Protein AF-M1BIU9-F1 (afdb_monomer_lite)

Structure (mmCIF, N/CA/C/O backbone):
data_AF-M1BIU9-F1
#
_entry.id   AF-M1BIU9-F1
#
loop_
_atom_site.group_PDB
_atom_site.id
_atom_site.type_symbol
_atom_site.label_atom_id
_atom_site.label_alt_id
_atom_site.label_comp_id
_atom_site.label_asym_id
_atom_site.label_entity_id
_atom_site.label_seq_id
_atom_site.pdbx_PDB_ins_code
_atom_site.Cartn_x
_atom_site.Cartn_y
_atom_site.Cartn_z
_atom_site.occupancy
_atom_site.B_iso_or_equiv
_atom_site.auth_seq_id
_atom_site.auth_comp_id
_atom_site.auth_asym_id
_atom_site.auth_atom_id
_atom_site.pdbx_PDB_model_num
ATOM 1 N N . MET A 1 1 ? -13.937 -12.862 7.016 1.00 48.31 1 MET A N 1
ATOM 2 C CA . MET A 1 1 ? -13.997 -13.030 5.544 1.00 48.31 1 MET A CA 1
ATOM 3 C C . MET A 1 1 ? -13.694 -14.483 5.167 1.00 48.31 1 MET A C 1
ATOM 5 O O . MET A 1 1 ? -12.572 -14.806 4.807 1.00 48.31 1 MET A O 1
ATOM 9 N N . THR A 1 2 ? -14.671 -15.387 5.279 1.00 52.69 2 THR A N 1
ATOM 10 C CA . THR A 1 2 ? -14.560 -16.771 4.779 1.00 52.69 2 THR A CA 1
ATOM 11 C C . THR A 1 2 ? -15.504 -16.926 3.594 1.00 52.69 2 THR A C 1
ATOM 13 O O . THR A 1 2 ? -16.672 -17.266 3.754 1.00 52.69 2 THR A O 1
ATOM 16 N N . GLY A 1 3 ? -15.010 -16.600 2.404 1.00 45.84 3 GLY A N 1
ATOM 17 C CA . GLY A 1 3 ? -15.733 -16.739 1.146 1.00 45.84 3 GLY A CA 1
ATOM 18 C C . GLY A 1 3 ? -14.721 -16.710 0.010 1.00 45.84 3 GLY A C 1
ATOM 19 O O . GLY A 1 3 ? -13.919 -15.787 -0.059 1.00 45.84 3 GLY A O 1
ATOM 20 N N . ASN A 1 4 ? -14.716 -17.768 -0.798 1.00 52.44 4 ASN A N 1
ATOM 21 C CA . ASN A 1 4 ? -13.829 -18.030 -1.934 1.00 52.44 4 ASN A CA 1
ATOM 22 C C . ASN A 1 4 ? -13.270 -16.754 -2.590 1.00 5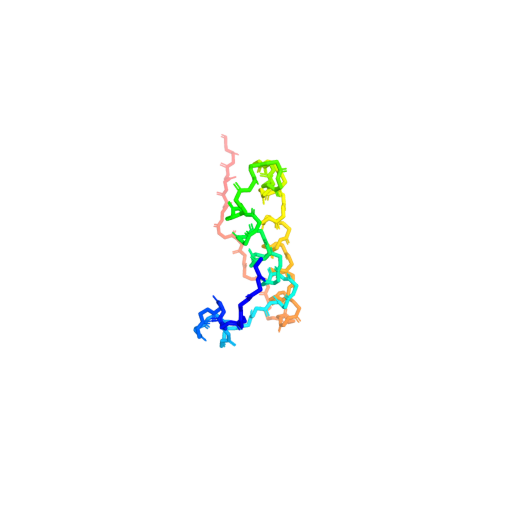2.44 4 ASN A C 1
ATOM 24 O O . ASN A 1 4 ? -14.023 -16.007 -3.213 1.00 52.44 4 ASN A O 1
ATOM 28 N N . GLY A 1 5 ? -11.960 -16.522 -2.435 1.00 49.16 5 GLY A N 1
ATOM 29 C CA . GLY A 1 5 ? -11.232 -15.355 -2.938 1.00 49.16 5 GLY A CA 1
ATOM 30 C C . GLY A 1 5 ? -11.239 -15.289 -4.461 1.00 49.16 5 GLY A C 1
ATOM 31 O O . GLY A 1 5 ? -10.291 -15.697 -5.129 1.00 49.16 5 GLY A O 1
ATOM 32 N N . VAL A 1 6 ? -12.340 -14.795 -5.015 1.00 52.00 6 VAL A N 1
ATOM 33 C CA . VAL A 1 6 ? -12.469 -14.451 -6.423 1.00 52.00 6 VAL A CA 1
ATOM 34 C C . VAL A 1 6 ? -11.487 -13.328 -6.725 1.00 52.00 6 VAL A C 1
ATOM 36 O O . VAL A 1 6 ? -11.619 -12.227 -6.216 1.00 52.00 6 VAL A O 1
ATOM 39 N N . ASN A 1 7 ? -10.458 -13.664 -7.499 1.00 69.25 7 ASN A N 1
ATOM 40 C CA . ASN A 1 7 ? -9.625 -12.788 -8.319 1.00 69.25 7 ASN A CA 1
ATOM 41 C C . ASN A 1 7 ? -9.917 -11.269 -8.191 1.00 69.25 7 ASN A C 1
ATOM 43 O O . ASN A 1 7 ? -10.587 -10.686 -9.035 1.00 69.25 7 ASN A O 1
ATOM 47 N N . VAL A 1 8 ? -9.417 -10.644 -7.118 1.00 77.19 8 VAL A N 1
ATOM 48 C CA . VAL A 1 8 ? -9.710 -9.235 -6.771 1.00 77.19 8 VAL A CA 1
ATOM 49 C C . VAL A 1 8 ? -8.896 -8.254 -7.629 1.00 77.19 8 VAL A C 1
ATOM 51 O O . VAL A 1 8 ? -9.197 -7.067 -7.699 1.00 77.19 8 VAL A O 1
ATOM 54 N N . VAL A 1 9 ? -7.852 -8.753 -8.293 1.00 85.25 9 VAL A N 1
ATOM 55 C CA . VAL A 1 9 ? -6.949 -7.958 -9.127 1.00 85.25 9 VAL A CA 1
ATOM 56 C C . VAL A 1 9 ? -7.452 -7.946 -10.565 1.00 85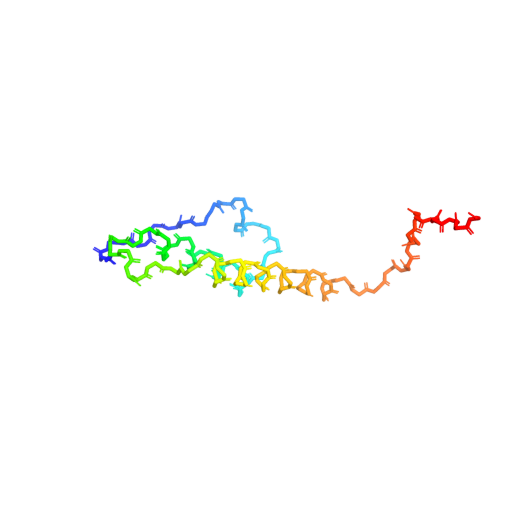.25 9 VAL A C 1
ATOM 58 O O . VAL A 1 9 ? -7.554 -8.998 -11.208 1.00 85.25 9 VAL A O 1
ATOM 61 N N . ASP A 1 10 ? -7.712 -6.744 -11.079 1.00 89.69 10 ASP A N 1
ATOM 62 C CA . ASP A 1 10 ? -8.155 -6.527 -12.454 1.00 89.69 10 ASP A CA 1
ATOM 63 C C . ASP A 1 10 ? -7.258 -7.260 -13.471 1.00 89.69 10 ASP A C 1
ATOM 65 O O . ASP A 1 10 ? -6.040 -7.393 -13.305 1.00 89.69 10 ASP A O 1
ATOM 69 N N . VAL A 1 11 ? -7.869 -7.779 -14.539 1.00 88.00 11 VAL A N 1
ATOM 70 C CA . VAL A 1 11 ? -7.163 -8.553 -15.568 1.00 88.00 11 VAL A CA 1
ATOM 71 C C . VAL A 1 11 ? -6.050 -7.726 -16.226 1.00 88.00 11 VAL A C 1
ATOM 73 O O . VAL A 1 11 ? -5.002 -8.283 -16.551 1.00 88.00 11 VAL A O 1
ATOM 76 N N . ALA A 1 12 ? -6.254 -6.423 -16.431 1.00 89.56 12 ALA A N 1
ATOM 77 C CA . ALA A 1 12 ? -5.255 -5.532 -17.010 1.00 89.56 12 ALA A CA 1
ATOM 78 C C . ALA A 1 12 ? -4.015 -5.426 -16.111 1.00 89.56 12 ALA A C 1
ATOM 80 O O . ALA A 1 12 ? -2.900 -5.552 -16.609 1.00 89.56 12 ALA A O 1
ATOM 81 N N . ILE A 1 13 ? -4.210 -5.318 -14.792 1.00 88.75 13 ILE A N 1
ATOM 82 C CA . ILE A 1 13 ? -3.119 -5.260 -13.804 1.00 88.75 13 ILE A CA 1
ATOM 83 C C . ILE A 1 13 ? -2.367 -6.596 -13.732 1.00 88.75 13 ILE A C 1
ATOM 85 O O . ILE A 1 13 ? -1.149 -6.638 -13.601 1.00 88.75 13 ILE A O 1
ATOM 89 N N . ARG A 1 14 ? -3.068 -7.725 -13.884 1.00 84.94 14 ARG A N 1
ATOM 90 C CA . ARG A 1 14 ? -2.418 -9.047 -13.948 1.00 84.94 14 ARG A CA 1
ATOM 91 C C . ARG A 1 14 ? -1.553 -9.251 -15.192 1.00 84.94 14 ARG A C 1
ATOM 93 O O . ARG A 1 14 ? -0.727 -10.159 -15.198 1.00 84.94 14 ARG A O 1
ATOM 100 N N . ARG A 1 15 ? -1.785 -8.477 -16.256 1.00 85.44 15 ARG A N 1
ATOM 101 C CA . ARG A 1 15 ? -0.999 -8.524 -17.498 1.00 85.44 15 ARG A CA 1
ATOM 102 C C . ARG A 1 15 ? 0.105 -7.470 -17.554 1.00 85.44 15 ARG A C 1
ATOM 104 O O . ARG A 1 15 ? 0.935 -7.554 -18.454 1.00 85.44 15 ARG A O 1
ATOM 111 N N . SER A 1 16 ? 0.112 -6.492 -16.651 1.00 86.12 16 SER A N 1
ATOM 112 C CA . SER A 1 16 ? 1.188 -5.506 -16.550 1.00 86.12 16 SER A CA 1
ATOM 113 C C . SER A 1 16 ? 2.375 -6.041 -15.750 1.00 86.12 16 SER A C 1
ATOM 115 O O . SER A 1 16 ? 2.234 -6.949 -14.930 1.00 86.12 16 SER A O 1
ATOM 117 N N . SER A 1 17 ? 3.544 -5.439 -15.961 1.00 89.50 17 SER A N 1
ATOM 118 C CA . SER A 1 17 ? 4.756 -5.715 -15.187 1.00 89.50 17 SER A CA 1
ATOM 119 C C . SER A 1 17 ? 4.662 -5.076 -13.804 1.00 89.50 17 SER A C 1
ATOM 121 O O . SER A 1 17 ? 5.182 -3.991 -13.573 1.00 89.50 17 SER A O 1
ATOM 123 N N . CYS A 1 18 ? 3.973 -5.732 -12.876 1.00 90.75 18 CYS A N 1
ATOM 124 C CA . CYS A 1 18 ? 3.908 -5.292 -11.489 1.00 90.75 18 CYS A CA 1
ATOM 125 C C . CYS A 1 18 ? 4.702 -6.215 -10.567 1.00 90.75 18 CYS A C 1
ATOM 127 O O . CYS A 1 18 ? 4.630 -7.440 -10.680 1.00 90.75 18 CYS A O 1
ATOM 129 N N . SER A 1 19 ? 5.401 -5.621 -9.602 1.00 94.44 19 SER A N 1
ATOM 130 C CA . SER A 1 19 ? 6.010 -6.354 -8.505 1.00 94.44 19 SER A CA 1
ATOM 131 C C . SER A 1 19 ? 4.922 -7.049 -7.692 1.00 94.44 19 SER A C 1
ATOM 133 O O . SER A 1 19 ? 3.934 -6.441 -7.269 1.00 94.44 19 SER A O 1
ATOM 135 N N . SER A 1 20 ? 5.127 -8.342 -7.440 1.00 92.25 20 SER A N 1
ATOM 136 C CA . SER A 1 20 ? 4.237 -9.134 -6.588 1.00 92.25 20 SER A CA 1
ATOM 137 C C . SER A 1 20 ? 4.112 -8.560 -5.172 1.00 92.25 20 SER A C 1
ATOM 139 O O . SER A 1 20 ? 3.034 -8.618 -4.583 1.00 92.25 20 SER A O 1
ATOM 141 N N . GLU A 1 21 ? 5.185 -7.963 -4.648 1.00 95.81 21 GLU A N 1
ATOM 142 C CA . GLU A 1 21 ? 5.213 -7.349 -3.321 1.00 95.81 21 GLU A CA 1
ATOM 143 C C . GLU A 1 21 ? 4.415 -6.044 -3.296 1.00 95.81 21 GLU A C 1
ATOM 145 O O . GLU A 1 21 ? 3.555 -5.876 -2.433 1.00 95.81 21 GLU A O 1
ATOM 150 N N . SER A 1 22 ? 4.608 -5.175 -4.295 1.00 96.25 22 SER A N 1
ATOM 151 C CA . SER A 1 22 ? 3.821 -3.944 -4.439 1.00 96.25 22 SER A CA 1
ATOM 152 C C . SER A 1 22 ? 2.322 -4.252 -4.529 1.00 96.25 22 SER A C 1
ATOM 154 O O . SER A 1 22 ? 1.523 -3.736 -3.743 1.00 96.25 22 SER A O 1
ATOM 156 N N . LEU A 1 23 ? 1.934 -5.179 -5.416 1.00 94.44 23 LEU A N 1
ATOM 157 C CA . LEU A 1 23 ? 0.535 -5.583 -5.579 1.00 94.44 23 LEU A CA 1
ATOM 158 C C . LEU A 1 23 ? -0.061 -6.170 -4.301 1.00 94.44 23 LEU A C 1
ATOM 160 O O . LEU A 1 23 ? -1.208 -5.868 -3.968 1.00 94.44 23 LEU A O 1
ATOM 164 N N . ARG A 1 24 ? 0.697 -7.004 -3.584 1.00 94.19 24 ARG A N 1
ATOM 165 C CA . ARG A 1 24 ? 0.241 -7.584 -2.322 1.00 94.19 24 ARG A CA 1
ATOM 166 C C . ARG A 1 24 ? -0.045 -6.493 -1.298 1.00 94.19 24 ARG A C 1
ATOM 168 O O . ARG A 1 24 ? -1.132 -6.498 -0.729 1.00 94.19 24 ARG A O 1
ATOM 175 N N . THR A 1 25 ? 0.886 -5.562 -1.103 1.00 96.56 25 THR A N 1
ATOM 176 C CA . THR A 1 25 ? 0.732 -4.464 -0.141 1.00 96.56 25 THR A CA 1
ATOM 177 C C . THR A 1 25 ? -0.486 -3.605 -0.473 1.00 96.56 25 THR A C 1
ATOM 179 O O . THR A 1 25 ? -1.299 -3.329 0.407 1.00 96.56 25 THR A O 1
ATOM 182 N N . MET A 1 26 ? -0.674 -3.252 -1.750 1.00 95.56 26 MET A N 1
ATOM 183 C CA . MET A 1 26 ? -1.837 -2.483 -2.212 1.00 95.56 26 MET A CA 1
ATOM 184 C C . MET A 1 26 ? -3.157 -3.196 -1.892 1.00 95.56 26 MET A C 1
ATOM 186 O O . MET A 1 26 ? -4.043 -2.615 -1.265 1.00 95.56 26 MET A O 1
ATOM 190 N N . VAL A 1 27 ? -3.287 -4.467 -2.291 1.00 94.44 27 VAL A N 1
ATOM 191 C CA . VAL A 1 27 ? -4.509 -5.255 -2.060 1.00 94.44 27 VAL A CA 1
ATOM 192 C C . VAL A 1 27 ? -4.762 -5.442 -0.566 1.00 94.44 27 VAL A C 1
ATOM 194 O O . VAL A 1 27 ? -5.895 -5.286 -0.118 1.00 94.44 27 VAL A O 1
ATOM 197 N N . GLU A 1 28 ? -3.721 -5.730 0.214 1.00 94.88 28 GLU A N 1
ATOM 198 C CA . GLU A 1 28 ? -3.822 -5.900 1.662 1.00 94.88 28 GLU A CA 1
ATOM 199 C C . GLU A 1 28 ? -4.325 -4.624 2.347 1.00 94.88 28 GLU A C 1
ATOM 201 O O . GLU A 1 28 ? -5.282 -4.692 3.121 1.00 94.88 28 GLU A O 1
ATOM 206 N N . MET A 1 29 ? -3.760 -3.454 2.021 1.00 96.56 29 MET A N 1
ATOM 207 C CA . MET A 1 29 ? -4.228 -2.176 2.570 1.00 96.56 29 MET A CA 1
ATOM 208 C C . MET A 1 29 ? -5.674 -1.879 2.163 1.00 96.56 29 MET A C 1
ATOM 210 O O . MET A 1 29 ? -6.485 -1.525 3.020 1.00 96.56 29 MET A O 1
ATOM 214 N N . CYS A 1 30 ? -6.040 -2.097 0.894 1.00 94.88 30 CYS A N 1
ATOM 215 C CA . CYS A 1 30 ? -7.423 -1.941 0.438 1.00 94.88 30 CYS A CA 1
ATOM 216 C C . CYS A 1 30 ? -8.390 -2.858 1.198 1.00 94.88 30 CYS A C 1
ATOM 218 O O . CYS A 1 30 ? -9.461 -2.410 1.601 1.00 94.88 30 CYS A O 1
ATOM 220 N N . CYS A 1 31 ? -8.024 -4.121 1.431 1.00 94.31 31 CYS A N 1
ATOM 221 C CA . CYS A 1 31 ? -8.851 -5.051 2.196 1.00 94.31 31 CYS A CA 1
ATOM 222 C C . CYS A 1 31 ? -8.989 -4.629 3.663 1.00 94.31 31 CYS A C 1
ATOM 224 O O . CYS A 1 31 ? -10.098 -4.654 4.193 1.00 94.31 31 CYS A O 1
ATOM 226 N N . ARG A 1 32 ? -7.900 -4.195 4.309 1.00 95.50 32 ARG A N 1
ATOM 227 C CA . ARG A 1 32 ? -7.930 -3.749 5.710 1.00 95.50 32 ARG A CA 1
ATOM 228 C C . ARG A 1 32 ? -8.765 -2.482 5.908 1.00 95.50 32 ARG A C 1
ATOM 230 O O . ARG A 1 32 ? -9.449 -2.366 6.919 1.00 95.50 32 ARG A O 1
ATOM 237 N N . CYS A 1 33 ? -8.798 -1.568 4.935 1.00 96.81 33 CYS A N 1
ATOM 238 C CA . CYS A 1 33 ? -9.709 -0.413 4.958 1.00 96.81 33 CYS A CA 1
ATOM 239 C C . CYS A 1 33 ? -11.194 -0.803 5.013 1.00 96.81 33 CYS A C 1
ATOM 241 O O . CYS A 1 33 ? -12.019 -0.017 5.479 1.00 96.81 33 CYS A O 1
ATOM 243 N N . LEU A 1 34 ? -11.538 -1.995 4.516 1.00 95.62 34 LEU A N 1
ATOM 244 C CA . LEU A 1 34 ? -12.909 -2.499 4.422 1.00 95.62 34 LEU A CA 1
ATOM 245 C C . LEU A 1 34 ? -13.314 -3.370 5.617 1.00 95.62 34 LEU A C 1
ATOM 247 O O . LEU A 1 34 ? -14.408 -3.933 5.607 1.00 95.62 34 LEU A O 1
ATOM 251 N N . TYR A 1 35 ? -12.465 -3.497 6.639 1.00 95.94 35 TYR A N 1
ATOM 252 C CA . TYR A 1 35 ? -12.813 -4.248 7.840 1.00 95.94 35 TYR A CA 1
ATOM 253 C C . TYR A 1 35 ? -14.018 -3.638 8.562 1.00 95.94 35 TYR A C 1
ATOM 255 O O . TYR A 1 35 ? -14.193 -2.416 8.621 1.00 95.94 35 TYR A O 1
ATOM 263 N N . GLU A 1 36 ? -14.887 -4.511 9.071 1.00 95.62 36 GLU A N 1
ATOM 264 C CA . GLU A 1 36 ? -16.125 -4.112 9.744 1.00 95.62 36 GLU A CA 1
ATOM 265 C C . GLU A 1 36 ? -15.823 -3.368 11.045 1.00 95.62 36 GLU A C 1
ATOM 267 O O . GLU A 1 36 ? -16.424 -2.323 11.294 1.00 95.62 36 GLU A O 1
ATOM 272 N N . ASP A 1 37 ? -14.851 -3.863 11.817 1.00 97.06 37 ASP A N 1
ATOM 273 C CA . ASP A 1 37 ? -14.366 -3.198 13.021 1.00 97.06 37 ASP A CA 1
ATOM 274 C C . ASP A 1 37 ? -13.427 -2.030 12.650 1.00 97.06 37 ASP A C 1
ATOM 276 O O . ASP A 1 37 ? -12.387 -2.247 12.015 1.00 97.06 37 ASP A O 1
ATOM 280 N N . PRO A 1 38 ? -13.756 -0.778 13.026 1.00 94.75 38 PRO A N 1
ATOM 281 C CA . PRO A 1 38 ? -12.896 0.374 12.783 1.00 94.75 38 PRO A CA 1
ATOM 282 C C . PRO A 1 38 ? -11.519 0.280 13.447 1.00 94.75 38 PRO A C 1
ATOM 284 O O . PRO A 1 38 ? -10.592 0.913 12.950 1.00 94.75 38 PRO A O 1
ATOM 287 N N . VAL A 1 39 ? -11.373 -0.474 14.543 1.00 96.06 39 VAL A N 1
ATOM 288 C CA . VAL A 1 39 ? -10.091 -0.632 15.253 1.00 96.06 39 VAL A CA 1
ATOM 289 C C . VAL A 1 39 ? -9.086 -1.432 14.427 1.00 96.06 39 VAL A C 1
ATOM 291 O O . VAL A 1 39 ? -7.886 -1.186 14.519 1.00 96.06 39 VAL A O 1
ATOM 294 N N . ASP A 1 40 ? -9.561 -2.342 13.575 1.00 96.12 40 ASP A N 1
ATOM 295 C CA . ASP A 1 40 ? -8.690 -3.134 12.705 1.00 96.12 40 ASP A CA 1
ATOM 296 C C . ASP A 1 40 ? -8.306 -2.388 11.411 1.00 96.12 40 ASP A C 1
ATOM 298 O O . ASP A 1 40 ? -7.424 -2.834 10.657 1.00 96.12 40 ASP A O 1
ATOM 302 N N . ARG A 1 41 ? -8.953 -1.244 11.135 1.00 97.38 41 ARG A N 1
ATOM 303 C CA . ARG A 1 41 ? -8.611 -0.392 9.993 1.00 97.38 41 ARG A CA 1
ATOM 304 C C . ARG A 1 41 ? -7.298 0.343 10.272 1.00 97.38 41 ARG A C 1
ATOM 306 O O . ARG A 1 41 ? -7.088 0.841 11.376 1.00 97.38 41 ARG A O 1
ATOM 313 N N . PRO A 1 42 ? -6.405 0.440 9.279 1.00 97.56 42 PRO A N 1
ATOM 314 C CA . PRO A 1 42 ? -5.148 1.155 9.441 1.00 97.56 42 PRO A CA 1
ATOM 315 C C . PRO A 1 42 ? -5.388 2.654 9.648 1.00 97.56 42 PRO A C 1
ATOM 317 O O . PRO A 1 42 ? -6.367 3.220 9.149 1.00 97.56 42 PRO A O 1
ATOM 320 N N . SER A 1 43 ? -4.466 3.308 10.356 1.00 97.81 43 SER A N 1
ATOM 321 C CA . SER A 1 43 ? -4.453 4.767 10.427 1.00 97.81 43 SER A CA 1
ATOM 322 C C . SER A 1 43 ? -4.148 5.365 9.048 1.00 97.81 43 SER A C 1
ATOM 324 O O . SER A 1 43 ? -3.600 4.701 8.164 1.00 97.81 43 SER A O 1
ATOM 326 N N . MET A 1 44 ? -4.478 6.644 8.848 1.00 96.81 44 MET A N 1
ATOM 327 C CA . MET A 1 44 ? -4.142 7.323 7.592 1.00 96.81 44 MET A CA 1
ATOM 328 C C . MET A 1 44 ? -2.622 7.388 7.365 1.00 96.81 44 MET A C 1
ATOM 330 O O . MET A 1 44 ? -2.170 7.304 6.227 1.00 96.81 44 MET A O 1
ATOM 334 N N . GLU A 1 45 ? -1.838 7.508 8.438 1.00 98.31 45 GLU A N 1
ATOM 335 C CA . GLU A 1 45 ? -0.375 7.492 8.379 1.00 98.31 45 GLU A CA 1
ATOM 336 C C . GLU A 1 45 ? 0.142 6.127 7.913 1.00 98.31 45 GLU A C 1
ATOM 338 O O . GLU A 1 45 ? 0.887 6.065 6.935 1.00 98.31 45 GLU A O 1
ATOM 343 N N . ASP A 1 46 ? -0.334 5.038 8.528 1.00 97.75 46 ASP A N 1
ATOM 344 C CA . ASP A 1 46 ? 0.039 3.676 8.135 1.00 97.75 46 ASP A CA 1
ATOM 345 C C . ASP A 1 46 ? -0.341 3.392 6.680 1.00 97.75 46 ASP A C 1
ATOM 347 O O . ASP A 1 46 ? 0.442 2.805 5.933 1.00 97.75 46 ASP A O 1
ATOM 351 N N . LEU A 1 47 ? -1.530 3.825 6.252 1.00 97.50 47 LEU A N 1
ATOM 352 C CA . LEU A 1 47 ? -1.967 3.687 4.865 1.00 97.50 47 LEU A CA 1
ATOM 353 C C . LEU A 1 47 ? -1.031 4.403 3.901 1.00 97.50 47 LEU A C 1
ATOM 355 O O . LEU A 1 47 ? -0.530 3.782 2.967 1.00 97.50 47 LEU A O 1
ATOM 359 N N . LEU A 1 48 ? -0.793 5.698 4.116 1.00 97.88 48 LEU A N 1
ATOM 360 C CA . LEU A 1 48 ? 0.057 6.493 3.232 1.00 97.88 48 LEU A CA 1
ATOM 361 C C . LEU A 1 48 ? 1.469 5.924 3.166 1.00 97.88 48 LEU A C 1
ATOM 363 O O . LEU A 1 48 ? 2.016 5.802 2.071 1.00 97.88 48 LEU A O 1
ATOM 367 N N . TRP A 1 49 ? 2.022 5.531 4.310 1.00 98.25 49 TRP A N 1
ATOM 368 C CA . TRP A 1 49 ? 3.339 4.918 4.381 1.00 98.25 49 TRP A CA 1
ATOM 369 C C . TRP A 1 49 ? 3.415 3.625 3.561 1.00 98.25 49 TRP A C 1
ATOM 371 O O . TRP A 1 49 ? 4.297 3.480 2.716 1.00 98.25 49 TRP A O 1
ATOM 381 N N . ASN A 1 50 ? 2.460 2.706 3.737 1.00 98.31 50 ASN A N 1
ATOM 382 C CA . ASN A 1 50 ? 2.448 1.433 3.010 1.00 98.31 50 ASN A CA 1
ATOM 383 C C . ASN A 1 50 ? 2.215 1.615 1.502 1.00 98.31 50 ASN A C 1
ATOM 385 O O . ASN A 1 50 ? 2.800 0.890 0.699 1.00 98.31 50 ASN A O 1
ATOM 389 N N . LEU A 1 51 ? 1.392 2.587 1.100 1.00 98.06 51 LEU A N 1
ATOM 390 C CA . LEU A 1 51 ? 1.165 2.890 -0.315 1.00 98.06 51 LEU A CA 1
ATOM 391 C C . LEU A 1 51 ? 2.402 3.524 -0.969 1.00 98.06 51 LEU A C 1
ATOM 393 O O . LEU A 1 51 ? 2.741 3.170 -2.096 1.00 98.06 51 LEU A O 1
ATOM 397 N N . GLN A 1 52 ? 3.107 4.414 -0.265 1.00 98.06 52 GLN A N 1
ATOM 398 C CA . GLN A 1 52 ? 4.379 4.974 -0.738 1.00 98.06 52 GLN A CA 1
ATOM 399 C C . GLN A 1 52 ? 5.457 3.894 -0.847 1.00 98.06 52 GLN A C 1
ATOM 401 O O . GLN A 1 52 ? 6.159 3.833 -1.853 1.00 98.06 52 GLN A O 1
ATOM 406 N N . PHE A 1 53 ? 5.536 2.998 0.140 1.00 97.56 53 PHE A N 1
ATOM 407 C CA . PHE A 1 53 ? 6.417 1.836 0.086 1.00 97.56 53 PHE A CA 1
ATOM 408 C C . PHE A 1 53 ? 6.107 0.949 -1.130 1.00 97.56 53 PHE A C 1
ATOM 410 O O . PHE A 1 53 ? 7.010 0.604 -1.888 1.00 97.56 53 PHE A O 1
ATOM 417 N N . ALA A 1 54 ? 4.833 0.630 -1.373 1.00 97.5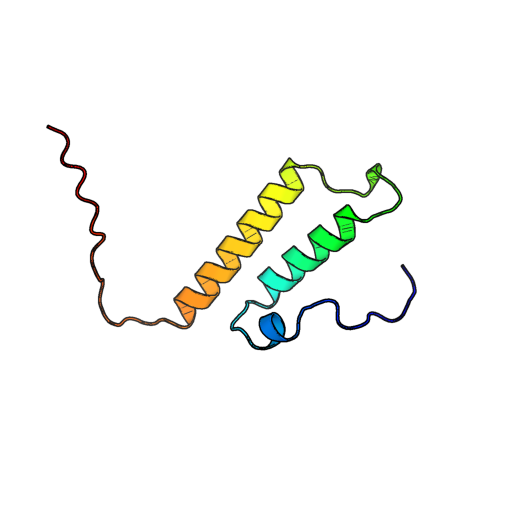6 54 ALA A N 1
ATOM 418 C CA . ALA A 1 54 ? 4.430 -0.163 -2.532 1.00 97.56 54 ALA A CA 1
ATOM 419 C C . ALA A 1 54 ? 4.794 0.517 -3.865 1.00 97.56 54 ALA A C 1
ATOM 421 O O . ALA A 1 54 ? 5.216 -0.168 -4.800 1.00 97.56 54 ALA A O 1
ATOM 422 N N . ALA A 1 55 ? 4.656 1.843 -3.957 1.00 96.38 55 ALA A N 1
ATOM 423 C CA . ALA A 1 55 ? 5.067 2.607 -5.132 1.00 96.38 55 ALA A CA 1
ATOM 424 C C . ALA A 1 55 ? 6.586 2.536 -5.348 1.00 96.38 55 ALA A C 1
ATOM 426 O O . ALA A 1 55 ? 7.027 2.206 -6.444 1.00 96.38 55 ALA A O 1
ATOM 427 N N . GLN A 1 56 ? 7.378 2.730 -4.290 1.00 97.00 56 GLN A N 1
ATOM 428 C CA . GLN A 1 56 ? 8.835 2.621 -4.366 1.00 97.00 56 GLN A CA 1
ATOM 429 C C . GLN A 1 56 ? 9.278 1.229 -4.844 1.00 97.00 56 GLN A C 1
ATOM 431 O O . GLN A 1 56 ? 10.073 1.115 -5.771 1.00 97.00 56 GLN A O 1
ATOM 436 N N . VAL A 1 57 ? 8.708 0.162 -4.275 1.00 96.81 57 VAL A N 1
ATOM 437 C CA . VAL A 1 57 ? 9.003 -1.222 -4.686 1.00 96.81 57 VA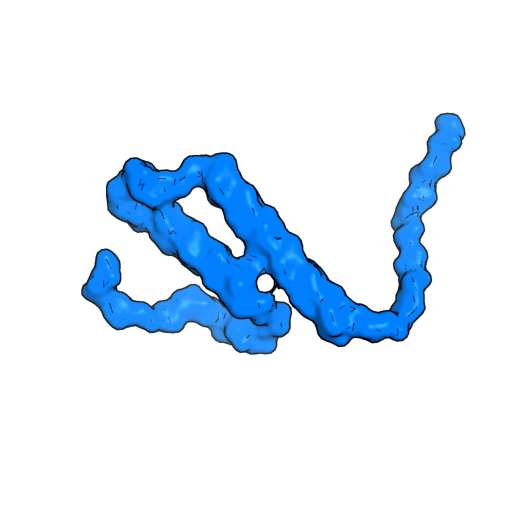L A CA 1
ATOM 438 C C . VAL A 1 57 ? 8.675 -1.457 -6.166 1.00 96.81 57 VAL A C 1
ATOM 440 O O . VAL A 1 57 ? 9.369 -2.212 -6.849 1.00 96.81 57 VAL A O 1
ATOM 443 N N . GLN A 1 58 ? 7.615 -0.831 -6.678 1.00 96.00 58 GLN A N 1
ATOM 444 C CA . GLN A 1 58 ? 7.243 -0.930 -8.088 1.00 96.00 58 GLN A CA 1
ATOM 445 C C . GLN A 1 58 ? 8.224 -0.180 -9.006 1.00 96.00 58 GLN A C 1
ATOM 447 O O . GLN A 1 58 ? 8.565 -0.694 -10.074 1.00 96.00 58 GLN A O 1
ATOM 452 N N . ASP A 1 59 ? 8.690 1.000 -8.598 1.00 94.94 59 ASP A N 1
ATOM 453 C CA . ASP A 1 59 ? 9.674 1.791 -9.347 1.00 94.94 59 ASP A CA 1
ATOM 454 C C . ASP A 1 59 ? 11.040 1.091 -9.398 1.00 94.94 59 ASP A C 1
ATOM 456 O O . ASP A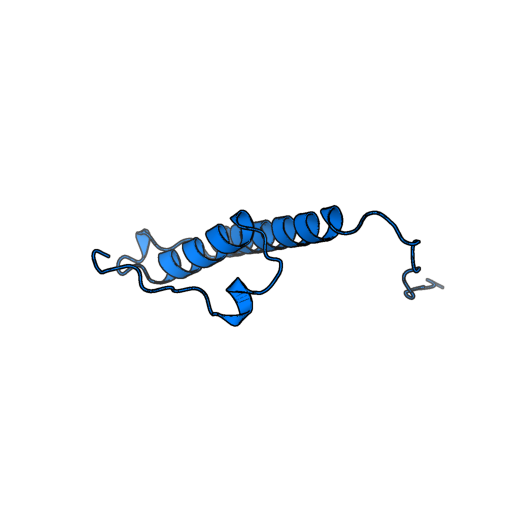 1 59 ? 11.674 1.018 -10.458 1.00 94.94 59 ASP A O 1
ATOM 460 N N . ASP A 1 60 ? 11.464 0.499 -8.280 1.00 94.12 60 ASP A N 1
ATOM 461 C CA . ASP A 1 60 ? 12.689 -0.300 -8.192 1.00 94.12 60 ASP A CA 1
ATOM 462 C C . ASP A 1 60 ? 12.601 -1.549 -9.089 1.00 94.12 60 ASP A C 1
ATOM 464 O O . ASP A 1 60 ? 13.556 -1.894 -9.793 1.00 94.12 60 ASP A O 1
ATOM 468 N N . TYR A 1 61 ? 11.428 -2.192 -9.140 1.00 91.31 61 TYR A N 1
ATOM 469 C CA . TYR A 1 61 ? 11.165 -3.327 -10.028 1.00 91.31 61 TYR A CA 1
ATOM 470 C C . TYR A 1 61 ? 11.324 -2.943 -11.508 1.00 91.31 61 TYR A C 1
ATOM 472 O O . TYR A 1 61 ? 12.059 -3.614 -12.236 1.00 91.31 61 TYR A O 1
ATOM 480 N N . HIS A 1 62 ? 10.737 -1.822 -11.945 1.00 86.25 62 HIS A N 1
ATOM 481 C CA . HIS A 1 62 ? 10.913 -1.319 -13.315 1.00 86.25 62 HIS A CA 1
ATOM 482 C C . HIS A 1 62 ? 12.348 -0.889 -13.626 1.00 86.25 62 HIS A C 1
ATOM 484 O O . HIS A 1 62 ? 12.819 -1.088 -14.746 1.00 86.25 62 HIS A O 1
ATOM 490 N N . SER A 1 63 ? 13.049 -0.321 -12.646 1.00 80.44 63 SER A N 1
ATOM 491 C CA . SER A 1 63 ? 14.448 0.087 -12.802 1.00 80.44 63 SER A CA 1
ATOM 492 C C . SER A 1 63 ? 15.380 -1.117 -12.975 1.00 80.44 63 SER A C 1
ATOM 494 O O . SER A 1 63 ? 16.384 -1.020 -13.674 1.00 80.44 63 SER A O 1
ATOM 496 N N . SER A 1 64 ? 15.037 -2.271 -12.392 1.00 66.19 64 SER A N 1
ATOM 497 C CA . SER A 1 64 ? 15.813 -3.510 -12.532 1.00 66.19 64 SER A CA 1
ATOM 498 C C . SER A 1 64 ? 15.635 -4.214 -13.887 1.00 66.19 64 SER A C 1
ATOM 500 O O . SER A 1 64 ? 16.591 -4.801 -14.394 1.00 66.19 64 SER A O 1
ATOM 502 N N . ASP A 1 65 ? 14.458 -4.094 -14.513 1.00 56.41 65 ASP A N 1
ATOM 503 C CA . ASP A 1 65 ? 14.202 -4.551 -15.892 1.00 56.41 65 ASP A CA 1
ATOM 504 C C . ASP A 1 65 ? 14.864 -3.622 -16.937 1.00 56.41 65 ASP A C 1
ATOM 506 O O . ASP A 1 65 ? 15.123 -4.008 -18.078 1.00 56.41 65 ASP A O 1
ATOM 510 N N . ALA A 1 66 ? 15.192 -2.389 -16.537 1.00 56.84 66 ALA A N 1
ATOM 511 C CA . ALA A 1 66 ? 15.825 -1.372 -17.366 1.00 56.84 66 ALA A CA 1
ATOM 512 C C . ALA A 1 66 ? 17.326 -1.204 -17.044 1.00 56.84 66 ALA A C 1
ATOM 514 O O . ALA A 1 66 ? 17.752 -0.210 -16.463 1.00 56.84 66 ALA A O 1
ATOM 515 N N . SER A 1 67 ? 18.176 -2.139 -17.478 1.00 50.84 67 SER A N 1
ATOM 516 C CA . SER A 1 67 ? 19.620 -1.851 -17.626 1.00 50.84 67 SER A CA 1
ATOM 517 C C . SER A 1 67 ? 19.899 -1.053 -18.923 1.00 50.84 67 SER A C 1
ATOM 519 O O . SER A 1 67 ? 19.119 -1.127 -19.873 1.00 50.84 67 SER A O 1
ATOM 521 N N . PRO A 1 68 ? 20.963 -0.224 -18.980 1.00 48.78 68 PRO A N 1
ATOM 522 C CA . PRO A 1 68 ? 20.853 1.171 -19.396 1.00 48.78 68 PRO A CA 1
ATOM 523 C C . PRO A 1 68 ? 20.955 1.369 -20.910 1.00 48.78 68 PRO A C 1
ATOM 525 O O . PRO A 1 68 ? 21.953 1.014 -21.534 1.00 48.78 68 PRO A O 1
ATOM 528 N N . ILE A 1 69 ? 19.991 2.084 -21.484 1.00 46.12 69 ILE A N 1
ATOM 529 C CA . ILE A 1 69 ? 20.223 2.875 -22.694 1.00 46.12 69 ILE A CA 1
ATOM 530 C C . ILE A 1 69 ? 20.115 4.342 -22.277 1.00 46.12 69 ILE A C 1
ATOM 532 O O . ILE A 1 69 ? 19.025 4.891 -22.232 1.00 46.12 69 ILE A O 1
ATOM 536 N N . SER A 1 70 ? 21.279 4.914 -21.954 1.00 42.16 70 SER A N 1
ATOM 537 C CA . SER A 1 70 ? 21.641 6.339 -21.841 1.00 42.16 70 SER A CA 1
ATOM 538 C C . SER A 1 70 ? 20.773 7.294 -20.989 1.00 42.16 70 SER A C 1
ATOM 540 O O . SER A 1 70 ? 19.556 7.350 -21.133 1.00 42.16 70 SER A O 1
ATOM 542 N N . PRO A 1 71 ? 21.396 8.169 -20.171 1.00 42.31 71 PRO A N 1
ATOM 543 C CA . PRO A 1 71 ? 20.676 9.196 -19.424 1.00 42.31 71 PRO A CA 1
ATOM 544 C C . PRO A 1 71 ? 20.118 10.257 -20.384 1.00 42.31 71 PRO A C 1
ATOM 546 O O . PRO A 1 71 ? 20.843 11.135 -20.854 1.00 42.31 71 PRO A O 1
ATOM 549 N N . LEU A 1 72 ? 18.818 10.196 -20.672 1.00 41.47 72 LEU A N 1
ATOM 550 C CA . LEU A 1 72 ? 18.083 11.339 -21.206 1.00 41.47 72 LEU A CA 1
ATOM 551 C C . LEU A 1 72 ? 17.895 12.347 -20.070 1.00 41.47 72 LEU A C 1
ATOM 553 O O . LEU A 1 72 ? 17.325 12.055 -19.023 1.00 41.47 72 LEU A O 1
ATOM 557 N N . GLN A 1 73 ? 18.481 13.519 -20.278 1.00 48.06 73 GLN A N 1
ATOM 558 C CA . GLN A 1 73 ? 18.628 14.586 -19.300 1.00 48.06 73 GLN A CA 1
ATOM 559 C C . GLN A 1 73 ? 17.271 15.120 -18.811 1.00 48.06 73 GLN A C 1
ATOM 561 O O . GLN A 1 73 ? 16.356 15.271 -19.626 1.00 48.06 73 GLN A O 1
ATOM 566 N N . PRO A 1 74 ? 17.137 15.509 -17.530 1.00 37.50 74 PRO A N 1
ATOM 567 C CA . PRO A 1 74 ? 15.990 16.287 -17.094 1.00 37.50 74 PRO A CA 1
ATOM 568 C C . PRO A 1 74 ? 16.039 17.669 -17.756 1.00 37.50 74 PRO A C 1
ATOM 570 O O . PRO A 1 74 ? 16.852 18.527 -17.414 1.00 37.50 74 PRO A O 1
ATOM 573 N N . SER A 1 75 ? 15.138 17.895 -18.713 1.00 49.50 75 SER A N 1
ATOM 574 C CA . SER A 1 75 ? 14.724 19.244 -19.096 1.00 49.50 75 SER A CA 1
ATOM 575 C C . SER A 1 75 ? 13.980 19.858 -17.915 1.00 49.50 75 SER A C 1
ATOM 577 O O . SER A 1 75 ? 12.794 19.628 -17.710 1.00 49.50 75 SER A O 1
ATOM 579 N N . GLY A 1 76 ? 14.727 20.591 -17.100 1.00 45.53 76 GLY A N 1
ATOM 580 C CA . GLY A 1 76 ? 14.241 21.256 -15.898 1.00 45.53 76 GLY A CA 1
ATOM 581 C C . GLY A 1 76 ? 15.301 22.197 -15.348 1.00 45.53 76 GLY A C 1
ATOM 582 O O . GLY A 1 76 ? 15.627 22.154 -14.168 1.00 45.53 76 GLY A O 1
ATOM 583 N N . GLN A 1 77 ? 15.899 23.005 -16.223 1.00 45.19 77 GLN A N 1
ATOM 584 C CA . GLN A 1 77 ? 16.832 24.050 -15.832 1.00 45.19 77 GLN A CA 1
ATOM 585 C C . GLN A 1 77 ? 16.032 25.182 -15.169 1.00 45.19 77 GLN A C 1
ATOM 587 O O . GLN A 1 77 ? 15.598 26.118 -15.837 1.00 45.19 77 GLN A O 1
ATOM 592 N N . LEU A 1 78 ? 15.811 25.096 -13.855 1.00 44.06 78 LEU A N 1
ATOM 593 C CA . LEU A 1 78 ? 15.481 26.280 -13.068 1.00 44.06 78 LEU A CA 1
ATOM 594 C C . LEU A 1 78 ? 16.791 27.047 -12.862 1.00 44.06 78 LEU A C 1
ATOM 596 O O . LEU A 1 78 ? 17.557 26.782 -11.937 1.00 44.06 78 LEU A O 1
ATOM 600 N N . VAL A 1 79 ? 17.087 27.951 -13.794 1.00 40.97 79 VAL A N 1
ATOM 601 C CA . VAL A 1 79 ? 18.127 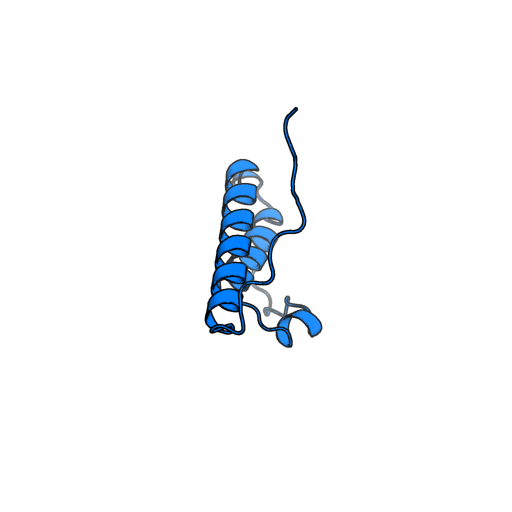28.961 -13.603 1.00 40.97 79 VAL A CA 1
ATOM 602 C C . VAL A 1 79 ? 17.605 29.893 -12.515 1.00 40.97 79 VAL A C 1
ATOM 604 O O . VAL A 1 79 ? 16.638 30.616 -12.737 1.00 40.97 79 VAL A O 1
ATOM 607 N N . ILE A 1 80 ? 18.202 29.844 -11.328 1.00 45.31 80 ILE A N 1
ATOM 608 C CA . ILE A 1 80 ? 18.045 30.921 -10.353 1.00 45.31 80 ILE A CA 1
ATOM 609 C C . ILE A 1 80 ? 18.936 32.063 -10.860 1.00 45.31 80 ILE A C 1
ATOM 611 O O . ILE A 1 80 ? 20.160 31.919 -10.881 1.00 45.31 80 ILE A O 1
ATOM 615 N N . GLN A 1 81 ? 18.313 33.146 -11.330 1.00 43.91 81 GLN A N 1
ATOM 616 C CA . GLN A 1 81 ? 18.900 34.490 -11.335 1.00 43.91 81 GLN A CA 1
ATOM 617 C C . GLN A 1 81 ? 18.365 35.247 -10.126 1.00 43.91 81 GLN A C 1
ATOM 619 O O . GLN A 1 81 ? 17.148 35.118 -9.859 1.00 43.91 81 GLN A O 1
#

pLDDT: mean 79.95, std 21.54, range [37.5, 98.31]

Sequence (81 aa):
MTGNGVNVVDVAIRRSSCSSESLRTMVEMCCRCLYEDPVDRPSMEDLLWNLQFAAQVQDDYHSSDASPISPLQPSGQLVIQ

Foldseek 3Di:
DPDPPPDPDDPVRVPDQADPQLVVLVVVLVVQCPDPDPVSHDDPVVSVVSNVVSVVVRVVSVVVVQDDDDDPDPPPPPPDD

Organism: Solanum tuberosum (NCBI:txid4113)

InterPro domains:
  IPR011009 Protein kinase-like domain superfamily [SSF56112] (18-70)

Radius of gyration: 18.12 Å; chains: 1; bounding box: 38×52×38 Å

Secondary structure (DSSP, 8-state):
--S-----S-HHHHHS---HHHHHHHHHHHHHHT-SSGGGSPPHHHHHHHHHHHHHHHHHHHHHH---S------------